Protein AF-A0A0M8MVJ8-F1 (afdb_monomer_lite)

InterPro domains:
  IPR004841 Amino acid permease/SLC12A domain [PF00324] (1-132)
  IPR050524 Amino-acid permease-like [PTHR43341] (1-132)

pLDDT: mean 71.05, std 10.93, range [43.16, 87.94]

Structure (mmCIF, N/CA/C/O backbone):
data_AF-A0A0M8MVJ8-F1
#
_entry.id   AF-A0A0M8MVJ8-F1
#
loop_
_atom_site.group_PDB
_atom_site.id
_atom_site.type_symbol
_atom_site.label_atom_id
_atom_site.label_alt_id
_atom_site.label_comp_id
_atom_site.label_asym_id
_atom_site.label_entity_id
_atom_site.label_seq_id
_atom_site.pdbx_PDB_ins_code
_atom_site.Cartn_x
_atom_site.Cartn_y
_atom_site.Cartn_z
_atom_site.occupancy
_atom_site.B_iso_or_equiv
_atom_site.auth_seq_id
_atom_site.auth_comp_id
_atom_site.auth_asym_id
_atom_site.auth_atom_id
_atom_site.pdbx_PDB_model_num
ATOM 1 N N . MET A 1 1 ? -1.187 1.630 6.196 1.00 60.41 1 MET A N 1
ATOM 2 C CA . MET A 1 1 ? -0.323 0.435 6.342 1.00 60.41 1 MET A CA 1
ATOM 3 C C . MET A 1 1 ? 0.740 0.632 7.415 1.00 60.41 1 MET A C 1
ATOM 5 O O . MET A 1 1 ? 0.783 -0.182 8.321 1.00 60.41 1 MET A O 1
ATOM 9 N N . VAL A 1 2 ? 1.507 1.732 7.410 1.00 64.75 2 VAL A N 1
ATOM 10 C CA . VAL A 1 2 ? 2.499 2.013 8.476 1.00 64.75 2 VAL A CA 1
ATOM 11 C C . VAL A 1 2 ? 1.879 2.038 9.885 1.00 64.75 2 VAL A C 1
ATOM 13 O O . VAL A 1 2 ? 2.482 1.512 10.809 1.00 64.75 2 VAL A O 1
ATOM 16 N N . SER A 1 3 ? 0.657 2.559 10.050 1.00 64.44 3 SER A N 1
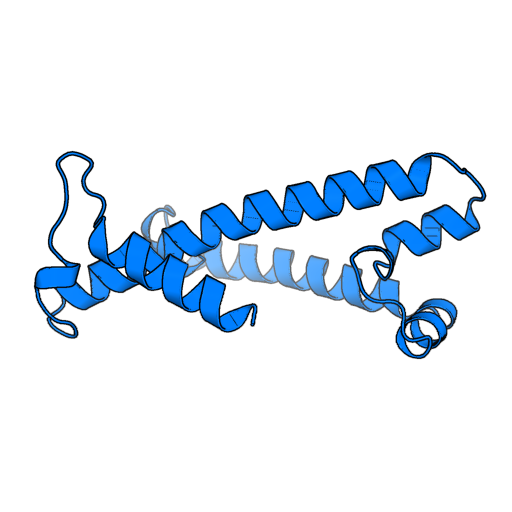ATOM 17 C CA . SER A 1 3 ? -0.054 2.582 11.342 1.00 64.44 3 SER A CA 1
ATOM 18 C C . SER A 1 3 ? -0.445 1.197 11.873 1.00 64.44 3 SER A C 1
ATOM 20 O O . SER A 1 3 ? -0.367 0.962 13.072 1.00 64.44 3 SER A O 1
ATOM 22 N N . ILE A 1 4 ? -0.832 0.274 10.989 1.00 66.75 4 ILE A N 1
ATOM 23 C CA . ILE A 1 4 ? -1.214 -1.097 11.361 1.00 66.75 4 ILE A CA 1
ATOM 24 C C . ILE A 1 4 ? 0.044 -1.889 11.732 1.00 66.75 4 ILE A C 1
ATOM 26 O O . ILE A 1 4 ? 0.107 -2.495 12.795 1.00 66.75 4 ILE A O 1
ATOM 30 N N . VAL A 1 5 ? 1.088 -1.786 10.905 1.00 68.75 5 VAL A N 1
ATOM 31 C CA . VAL A 1 5 ? 2.381 -2.445 11.145 1.00 68.75 5 VAL A CA 1
ATOM 32 C C . VAL A 1 5 ? 3.054 -1.909 12.413 1.00 68.75 5 VAL A C 1
ATOM 34 O O . VAL A 1 5 ? 3.699 -2.666 13.132 1.00 68.75 5 VAL A O 1
ATOM 37 N N . ALA A 1 6 ? 2.866 -0.628 12.748 1.00 66.12 6 ALA A N 1
ATOM 38 C CA . ALA A 1 6 ? 3.355 -0.059 14.002 1.00 66.12 6 ALA A CA 1
ATOM 39 C C . ALA A 1 6 ? 2.771 -0.749 15.247 1.00 66.12 6 ALA A C 1
ATOM 41 O O . ALA A 1 6 ? 3.477 -0.858 16.246 1.00 66.12 6 ALA A O 1
ATOM 42 N N . GLY A 1 7 ? 1.523 -1.228 15.178 1.00 66.06 7 GLY A N 1
ATOM 43 C CA . GLY A 1 7 ? 0.883 -1.987 16.255 1.00 66.06 7 GLY A CA 1
ATOM 44 C C . GLY A 1 7 ? 1.386 -3.430 16.384 1.00 66.06 7 GLY A C 1
ATOM 45 O O . GLY A 1 7 ? 1.328 -3.994 17.470 1.00 66.06 7 GLY A O 1
ATOM 46 N N . GLU A 1 8 ? 1.921 -4.009 15.305 1.00 69.06 8 GLU A N 1
ATOM 47 C CA . GLU A 1 8 ? 2.421 -5.395 15.251 1.00 69.06 8 GLU A CA 1
ATOM 48 C C . GLU A 1 8 ? 3.954 -5.500 15.400 1.00 69.06 8 GLU A C 1
ATOM 50 O O . GLU A 1 8 ? 4.510 -6.595 15.476 1.00 69.06 8 GLU A O 1
ATOM 55 N N . THR A 1 9 ? 4.670 -4.372 15.447 1.00 72.31 9 THR A N 1
ATOM 56 C CA . THR A 1 9 ? 6.139 -4.352 15.499 1.00 72.31 9 THR A CA 1
ATOM 57 C C . THR A 1 9 ? 6.658 -4.359 16.938 1.00 72.31 9 THR A C 1
ATOM 59 O O . THR A 1 9 ? 6.366 -3.454 17.719 1.00 72.31 9 THR A O 1
ATOM 62 N N . ASN A 1 10 ? 7.543 -5.307 17.265 1.00 64.06 10 ASN A N 1
ATOM 63 C CA . ASN A 1 10 ? 8.295 -5.301 18.523 1.00 64.06 10 ASN A CA 1
ATOM 64 C C . ASN A 1 10 ? 9.241 -4.088 18.576 1.00 64.06 10 ASN A C 1
ATOM 66 O O . ASN A 1 10 ? 10.283 -4.077 17.931 1.00 64.06 10 ASN A O 1
ATOM 70 N N . ASN A 1 11 ? 8.893 -3.077 19.377 1.00 77.50 11 ASN A N 1
ATOM 71 C CA . ASN A 1 11 ? 9.638 -1.823 19.574 1.00 77.50 11 ASN A CA 1
ATOM 72 C C . ASN A 1 11 ? 9.569 -0.816 18.389 1.00 77.50 11 ASN A C 1
ATOM 74 O O . ASN A 1 11 ? 10.573 -0.532 17.717 1.00 77.50 11 ASN A O 1
ATOM 78 N N . PRO A 1 12 ? 8.392 -0.201 18.154 1.00 72.31 12 PRO A N 1
ATOM 79 C CA . PRO A 1 12 ? 8.122 0.656 16.994 1.00 72.31 12 PRO A CA 1
ATOM 80 C C . PRO A 1 12 ? 8.980 1.931 16.953 1.00 72.31 12 PRO A C 1
ATOM 82 O O . PRO A 1 12 ? 9.314 2.426 15.877 1.00 72.31 12 PRO A O 1
ATOM 85 N N . ARG A 1 13 ? 9.404 2.450 18.114 1.00 74.62 13 ARG A N 1
ATOM 86 C CA . ARG A 1 13 ? 10.098 3.745 18.230 1.00 74.62 13 ARG A CA 1
ATOM 87 C C . ARG A 1 13 ? 11.483 3.761 17.563 1.00 74.62 13 ARG A C 1
ATOM 89 O O . ARG A 1 13 ? 11.929 4.818 17.130 1.00 74.62 13 ARG A O 1
ATOM 96 N N . LYS A 1 14 ? 12.157 2.609 17.453 1.00 77.62 14 LYS A N 1
ATOM 97 C CA . LYS A 1 14 ? 13.469 2.488 16.782 1.00 77.62 14 LYS A CA 1
ATOM 98 C C . LYS A 1 14 ? 13.364 1.936 15.360 1.00 77.62 14 LYS A C 1
ATOM 100 O O . LYS A 1 14 ? 14.095 2.384 14.478 1.00 77.62 14 LYS A O 1
ATOM 105 N N . LEU A 1 15 ? 12.474 0.968 15.133 1.00 78.12 15 LEU A N 1
ATOM 106 C CA . LEU A 1 15 ? 12.401 0.242 13.862 1.00 78.12 15 LEU A CA 1
ATOM 107 C C . LEU A 1 15 ? 11.677 1.024 12.762 1.00 78.12 15 LEU A C 1
ATOM 109 O O . LEU A 1 15 ? 12.155 1.044 11.630 1.00 78.12 15 LEU A O 1
ATOM 113 N N . ILE A 1 16 ? 10.591 1.729 13.091 1.00 80.06 16 ILE A N 1
ATOM 114 C CA . ILE A 1 16 ? 9.814 2.511 12.116 1.00 80.06 16 ILE A CA 1
ATOM 115 C C . ILE A 1 16 ? 10.656 3.599 11.429 1.00 80.06 16 ILE A C 1
ATOM 117 O O . ILE A 1 16 ? 10.687 3.615 10.197 1.00 80.06 16 ILE A O 1
ATOM 121 N N . PRO A 1 17 ? 11.385 4.483 12.145 1.00 78.62 17 PRO A N 1
ATOM 122 C CA . PRO A 1 17 ? 12.167 5.527 11.481 1.00 78.62 17 PRO A CA 1
ATOM 123 C C . PRO A 1 17 ? 13.329 4.965 10.650 1.00 78.62 17 PRO A C 1
ATOM 125 O O . PRO A 1 17 ? 13.688 5.550 9.629 1.00 78.62 17 PRO A O 1
ATOM 128 N N . LYS A 1 18 ? 13.910 3.824 11.048 1.00 80.00 18 LYS A N 1
ATOM 129 C CA . LYS A 1 18 ? 14.977 3.163 10.282 1.00 80.00 18 LYS A CA 1
ATOM 130 C C . LYS A 1 18 ? 14.435 2.570 8.981 1.00 80.00 18 LYS A C 1
ATOM 132 O O . LYS A 1 18 ? 14.997 2.833 7.924 1.00 80.00 18 LYS A O 1
ATOM 137 N N . ALA A 1 19 ? 13.323 1.838 9.055 1.00 78.94 19 ALA A N 1
ATOM 138 C CA . ALA A 1 19 ? 12.662 1.273 7.884 1.00 78.94 19 ALA A CA 1
ATOM 139 C C . ALA A 1 19 ? 12.199 2.369 6.913 1.00 78.94 19 ALA A C 1
ATOM 141 O O . ALA A 1 19 ? 12.424 2.261 5.710 1.00 78.94 19 ALA A O 1
ATOM 142 N N . PHE A 1 20 ? 11.630 3.461 7.433 1.00 80.38 20 PHE A N 1
ATOM 143 C CA . PHE A 1 20 ? 11.177 4.580 6.610 1.00 80.38 20 PHE A CA 1
ATOM 144 C C . PHE A 1 20 ? 12.323 5.214 5.815 1.00 80.38 20 PHE A C 1
ATOM 146 O O . PHE A 1 20 ? 12.176 5.402 4.613 1.00 80.38 20 PHE A O 1
ATOM 153 N N . LYS A 1 21 ? 13.482 5.465 6.445 1.00 77.25 21 LYS A N 1
ATOM 154 C CA . LYS A 1 21 ? 14.665 6.025 5.764 1.00 77.25 21 LYS A CA 1
ATOM 155 C C . LYS A 1 21 ? 15.158 5.147 4.615 1.00 77.25 21 LYS A C 1
ATOM 157 O O . LYS A 1 21 ? 15.513 5.661 3.557 1.00 77.25 21 LYS A O 1
ATOM 162 N N . THR A 1 22 ? 15.187 3.831 4.815 1.00 79.19 22 THR A N 1
ATOM 163 C CA . THR A 1 22 ? 15.627 2.892 3.776 1.00 79.19 22 THR A CA 1
ATOM 164 C C . THR A 1 22 ? 14.647 2.871 2.606 1.00 79.19 22 THR A C 1
ATOM 166 O O . THR A 1 22 ? 15.062 2.975 1.455 1.00 79.19 22 THR A O 1
ATOM 169 N N . VAL A 1 23 ? 13.344 2.809 2.889 1.00 80.12 23 VAL A N 1
ATOM 170 C CA . VAL A 1 23 ? 12.308 2.788 1.847 1.00 80.12 23 VAL A CA 1
ATOM 171 C C . VAL A 1 23 ? 12.254 4.117 1.091 1.00 80.12 23 VAL A C 1
ATOM 173 O O . VAL A 1 23 ? 12.167 4.113 -0.135 1.00 80.12 23 VAL A O 1
ATOM 176 N N . SER A 1 24 ? 12.370 5.254 1.784 1.00 74.62 24 SER A N 1
ATOM 177 C CA . SER A 1 24 ? 12.379 6.572 1.144 1.00 74.62 24 SER A CA 1
ATOM 178 C C . SER A 1 24 ? 13.600 6.765 0.248 1.00 74.62 24 SER A C 1
ATOM 180 O O . SER A 1 24 ? 13.466 7.300 -0.846 1.00 74.62 24 SER A O 1
ATOM 182 N N . ALA A 1 25 ? 14.779 6.296 0.669 1.00 77.62 25 ALA A N 1
ATOM 183 C CA . ALA A 1 25 ? 15.990 6.378 -0.146 1.00 77.62 25 ALA A CA 1
ATOM 184 C C . ALA A 1 25 ? 15.866 5.551 -1.436 1.00 77.62 25 ALA A C 1
ATOM 186 O O . ALA A 1 25 ? 16.227 6.027 -2.509 1.00 77.62 25 ALA A O 1
ATOM 187 N N . ILE A 1 26 ? 15.290 4.347 -1.351 1.00 77.81 26 ILE A N 1
ATOM 188 C CA . ILE A 1 26 ? 15.032 3.494 -2.519 1.00 77.81 26 ILE A CA 1
ATOM 189 C C . ILE A 1 26 ? 13.996 4.141 -3.449 1.00 77.81 26 ILE A C 1
ATOM 191 O O . ILE A 1 26 ? 14.193 4.175 -4.662 1.00 77.81 26 ILE A O 1
ATOM 195 N N . ALA A 1 27 ? 12.916 4.703 -2.898 1.00 74.00 27 ALA A N 1
ATOM 196 C CA . ALA A 1 27 ? 11.892 5.390 -3.682 1.00 74.00 27 ALA A CA 1
ATOM 197 C C . ALA A 1 27 ? 12.458 6.608 -4.433 1.00 74.00 27 ALA A C 1
ATOM 199 O O . ALA A 1 27 ? 12.185 6.779 -5.619 1.00 74.00 27 ALA A O 1
ATOM 200 N N . VAL A 1 28 ? 13.292 7.417 -3.772 1.00 72.69 28 VAL A N 1
ATOM 201 C CA . VAL A 1 28 ? 13.987 8.549 -4.405 1.00 72.69 28 VAL A CA 1
ATOM 202 C C . VAL A 1 28 ? 14.974 8.059 -5.466 1.00 72.69 28 VAL A C 1
ATOM 204 O O . VAL A 1 28 ? 15.007 8.621 -6.555 1.00 72.69 28 VAL A O 1
ATOM 207 N N . GLY A 1 29 ? 15.709 6.973 -5.210 1.00 68.81 29 GLY A N 1
ATOM 208 C CA . GLY A 1 29 ? 16.586 6.349 -6.206 1.00 68.81 29 GLY A CA 1
ATOM 209 C C . GLY A 1 29 ? 15.839 5.940 -7.480 1.00 68.81 29 GLY A C 1
ATOM 210 O O . GLY A 1 29 ? 16.293 6.235 -8.585 1.00 68.81 29 GLY A O 1
ATOM 211 N N . PHE A 1 30 ? 14.647 5.353 -7.345 1.00 67.19 30 PHE A N 1
ATOM 212 C CA . PHE A 1 30 ? 13.793 5.030 -8.492 1.00 67.19 30 PHE A CA 1
ATOM 213 C C . PHE A 1 30 ? 13.258 6.263 -9.226 1.00 67.19 30 PHE A C 1
ATOM 215 O O . PHE A 1 30 ? 13.097 6.214 -10.444 1.00 67.19 30 PHE A O 1
ATOM 222 N N . LEU A 1 31 ? 12.975 7.358 -8.518 1.00 65.00 31 LEU A N 1
ATOM 223 C CA . LEU A 1 31 ? 12.525 8.611 -9.130 1.00 65.00 31 LEU A CA 1
ATOM 224 C C . LEU A 1 31 ? 13.653 9.319 -9.889 1.00 65.00 31 LEU A C 1
ATOM 226 O O . LEU A 1 31 ? 13.410 9.853 -10.964 1.00 65.00 31 LEU A O 1
ATOM 230 N N . VAL A 1 32 ? 14.887 9.284 -9.382 1.00 61.03 32 VAL A N 1
ATOM 231 C CA . VAL A 1 32 ? 16.051 9.879 -10.061 1.00 61.03 32 VAL A CA 1
ATOM 232 C C . VAL A 1 32 ? 16.433 9.081 -11.310 1.00 61.03 32 VAL A C 1
ATOM 234 O O . VAL A 1 32 ? 16.732 9.679 -12.339 1.00 61.03 32 VAL A O 1
ATOM 237 N N . LEU A 1 33 ? 16.321 7.747 -11.278 1.00 56.78 33 LEU A N 1
ATOM 238 C CA . LEU A 1 33 ? 16.530 6.895 -12.458 1.00 56.78 33 LEU A CA 1
ATOM 239 C C . LEU A 1 33 ? 15.513 7.169 -13.587 1.00 56.78 33 LEU A C 1
ATOM 241 O O . LEU A 1 33 ? 15.737 6.787 -14.731 1.00 56.78 33 LEU A O 1
ATOM 245 N N . ARG A 1 34 ? 14.392 7.843 -13.290 1.00 53.06 34 ARG A N 1
ATOM 246 C CA . ARG A 1 34 ? 13.415 8.284 -14.298 1.00 53.06 34 ARG A CA 1
ATOM 247 C C . ARG A 1 34 ? 13.803 9.569 -15.032 1.00 53.06 34 ARG A C 1
ATOM 249 O O . ARG A 1 34 ? 13.128 9.895 -16.003 1.00 53.06 34 ARG A O 1
ATOM 256 N N . ASN A 1 35 ? 14.838 10.293 -14.606 1.00 55.41 35 ASN A N 1
ATOM 257 C CA . ASN A 1 35 ? 15.180 11.617 -15.141 1.00 55.41 35 ASN A CA 1
ATOM 258 C C . ASN A 1 35 ? 15.950 11.573 -16.480 1.00 55.41 35 ASN A C 1
ATOM 260 O O . ASN A 1 35 ? 16.816 12.402 -16.744 1.00 55.41 35 ASN A O 1
ATOM 264 N N . ASP A 1 36 ? 15.652 10.574 -17.307 1.00 58.34 36 ASP A N 1
ATOM 265 C CA . ASP A 1 36 ? 16.230 10.367 -18.629 1.00 58.34 36 ASP A CA 1
ATOM 266 C C . ASP A 1 36 ? 15.349 11.125 -19.653 1.00 58.34 36 ASP A C 1
ATOM 268 O O . ASP A 1 36 ? 14.132 10.901 -19.670 1.00 58.34 36 ASP A O 1
ATOM 272 N N . PRO A 1 37 ? 15.886 12.028 -20.501 1.00 56.25 37 PRO A N 1
ATOM 273 C CA . PRO A 1 37 ? 15.091 12.935 -21.346 1.00 56.25 37 PRO A CA 1
ATOM 274 C C . PRO A 1 37 ? 14.093 12.231 -22.284 1.00 56.25 37 PRO A C 1
ATOM 276 O O . PRO A 1 37 ? 13.045 12.784 -22.604 1.00 56.25 37 PRO A O 1
ATOM 279 N N . ALA A 1 38 ? 14.334 10.966 -22.640 1.00 53.00 38 ALA A N 1
ATOM 280 C CA . ALA A 1 38 ? 13.413 10.166 -23.455 1.00 53.00 38 ALA A CA 1
ATOM 281 C C . ALA A 1 38 ? 12.153 9.664 -22.718 1.00 53.00 38 ALA A C 1
ATOM 283 O O . ALA A 1 38 ? 11.260 9.092 -23.351 1.00 53.00 38 ALA A O 1
ATOM 284 N N . LEU A 1 39 ? 12.087 9.802 -21.387 1.00 53.12 39 LEU A N 1
ATOM 285 C CA . LEU A 1 39 ? 10.886 9.507 -20.603 1.00 53.12 39 LEU A CA 1
ATOM 286 C C . LEU A 1 39 ? 9.952 10.725 -20.532 1.00 53.12 39 LEU A C 1
ATOM 288 O O . LEU A 1 39 ? 8.739 10.549 -20.454 1.00 53.12 39 LEU A O 1
ATOM 292 N N . VAL A 1 40 ? 10.505 11.941 -20.605 1.00 53.97 40 VAL A N 1
ATOM 293 C CA . VAL A 1 40 ? 9.751 13.207 -20.602 1.00 53.97 40 VAL A CA 1
ATOM 294 C C . VAL A 1 40 ? 8.929 13.342 -21.889 1.00 53.97 40 VAL A C 1
ATOM 296 O O . VAL A 1 40 ? 7.725 13.577 -21.826 1.00 53.97 40 VAL A O 1
ATOM 299 N N . GLU A 1 41 ? 9.526 13.020 -23.037 1.00 53.41 41 GLU A N 1
ATOM 300 C CA . GLU A 1 41 ? 8.864 13.014 -24.355 1.00 53.41 41 GLU A CA 1
ATOM 301 C C . GLU A 1 41 ? 7.723 11.966 -24.456 1.00 53.41 41 GLU A C 1
ATOM 303 O O . GLU A 1 41 ? 6.729 12.130 -25.168 1.00 53.41 41 GLU A O 1
ATOM 308 N N . ALA A 1 42 ? 7.819 10.876 -23.683 1.00 52.38 42 ALA A N 1
ATOM 309 C CA . ALA A 1 42 ? 6.796 9.828 -23.600 1.00 52.38 42 ALA A CA 1
ATOM 310 C C . ALA A 1 42 ? 5.624 10.179 -22.659 1.00 52.38 42 ALA A C 1
ATOM 312 O O . ALA A 1 42 ? 4.572 9.542 -22.713 1.00 52.38 42 ALA A O 1
ATOM 313 N N . ILE A 1 43 ? 5.802 11.159 -21.767 1.00 54.06 43 ILE A N 1
ATOM 314 C CA . ILE A 1 43 ? 4.725 11.685 -20.917 1.00 54.06 43 ILE A CA 1
ATOM 315 C C . ILE A 1 43 ? 3.890 12.710 -21.699 1.00 54.06 43 ILE A C 1
ATOM 317 O O . ILE A 1 43 ? 2.678 12.761 -21.501 1.00 54.06 43 ILE A O 1
ATOM 321 N N . GLU A 1 44 ? 4.512 13.468 -22.608 1.00 52.22 44 GLU A N 1
ATOM 322 C CA . GLU A 1 44 ? 3.830 14.432 -23.485 1.00 52.22 44 GLU A CA 1
ATOM 323 C C . GLU A 1 44 ? 3.030 13.758 -24.611 1.00 52.22 44 GLU A C 1
ATOM 325 O O . GLU A 1 44 ? 1.939 14.210 -24.956 1.00 52.22 44 GLU A O 1
ATOM 330 N N . SER A 1 45 ? 3.499 12.620 -25.130 1.00 51.00 45 SER A N 1
ATOM 331 C CA . SER A 1 45 ? 2.812 11.844 -26.173 1.00 51.00 45 SER A CA 1
ATOM 332 C C . SER A 1 45 ? 1.729 10.909 -25.615 1.00 51.00 45 SER A C 1
ATOM 334 O O . SER A 1 45 ? 1.833 9.697 -25.730 1.00 51.00 45 SER A O 1
ATOM 336 N N . SER A 1 46 ? 0.700 11.480 -24.978 1.00 48.81 46 SER A N 1
ATOM 337 C CA . SER A 1 46 ? -0.702 11.005 -24.831 1.00 48.81 46 SER A CA 1
ATOM 338 C C . SER A 1 46 ? -1.030 9.488 -24.792 1.00 48.81 46 SER A C 1
ATOM 340 O O . SER A 1 46 ? -2.146 9.097 -25.132 1.00 48.81 46 SER A O 1
ATOM 342 N N . LEU A 1 47 ? -0.127 8.604 -24.367 1.00 49.75 47 LEU A N 1
ATOM 343 C CA . LEU A 1 47 ? -0.346 7.158 -24.321 1.00 49.75 47 LEU A CA 1
ATOM 344 C C . LEU A 1 47 ? -0.754 6.756 -22.902 1.00 49.75 47 LEU A C 1
ATOM 346 O O . LEU A 1 47 ? 0.028 6.787 -21.950 1.00 49.75 47 LEU A O 1
ATOM 350 N N . SER A 1 48 ? -2.029 6.408 -22.761 1.00 43.16 48 SER A N 1
ATOM 351 C CA . SER A 1 48 ? -2.647 5.939 -21.521 1.00 43.16 48 SER A CA 1
ATOM 352 C C . SER A 1 48 ? -2.185 4.510 -21.177 1.00 43.16 48 SER A C 1
ATOM 354 O O . SER A 1 48 ? -2.145 3.636 -22.042 1.00 43.16 48 SER A O 1
ATOM 356 N N . GLY A 1 49 ? -1.840 4.268 -19.903 1.00 56.62 49 GLY A N 1
ATOM 357 C CA . GLY A 1 49 ? -1.608 2.926 -19.348 1.00 56.62 49 GLY A CA 1
ATOM 358 C C . GLY A 1 49 ? -0.183 2.610 -18.865 1.00 56.62 49 GLY A C 1
ATOM 359 O O . GLY A 1 49 ? 0.761 3.390 -19.017 1.00 56.62 49 GLY A O 1
ATOM 360 N N . ALA A 1 50 ? -0.037 1.425 -18.257 1.00 50.56 50 ALA A N 1
ATOM 361 C CA . ALA A 1 50 ? 1.187 0.881 -17.645 1.00 50.56 50 ALA A CA 1
ATOM 362 C C . ALA A 1 50 ? 2.424 0.823 -18.579 1.00 50.56 50 ALA A C 1
ATOM 364 O O . ALA A 1 50 ? 3.556 0.692 -18.101 1.00 50.56 50 ALA A O 1
ATOM 365 N N . SER A 1 51 ? 2.233 1.045 -19.883 1.00 50.97 51 SER A N 1
ATOM 366 C CA . SER A 1 51 ? 3.282 1.252 -20.893 1.00 50.97 51 SER A CA 1
ATOM 367 C C . SER A 1 51 ? 4.133 2.517 -20.690 1.00 50.97 51 SER A C 1
ATOM 369 O O . SER A 1 51 ? 5.206 2.622 -21.277 1.00 50.97 51 SER A O 1
ATOM 371 N N . ARG A 1 52 ? 3.709 3.465 -19.839 1.00 54.31 52 ARG A N 1
ATOM 372 C CA . ARG A 1 52 ? 4.491 4.666 -19.464 1.00 54.31 52 ARG A CA 1
ATOM 373 C C . ARG A 1 52 ? 5.588 4.419 -18.426 1.00 54.31 52 ARG A C 1
ATOM 375 O O . ARG A 1 52 ? 6.299 5.344 -18.029 1.00 54.31 52 ARG A O 1
ATOM 382 N N . THR A 1 53 ? 5.693 3.208 -17.891 1.00 57.81 53 THR A N 1
ATOM 383 C CA . THR A 1 53 ? 6.681 2.924 -16.849 1.00 57.81 53 THR A CA 1
ATOM 384 C C . THR A 1 53 ? 8.087 2.861 -17.451 1.00 57.81 53 THR A C 1
ATOM 386 O O . THR A 1 53 ? 8.306 2.259 -18.501 1.00 57.81 53 THR A O 1
ATOM 389 N N . ALA A 1 54 ? 9.058 3.481 -16.769 1.00 61.53 54 ALA A N 1
ATOM 390 C CA . ALA A 1 54 ? 10.455 3.544 -17.217 1.00 61.53 54 ALA A CA 1
ATOM 391 C C . ALA A 1 54 ? 11.053 2.161 -17.540 1.00 61.53 54 ALA A C 1
ATOM 393 O O . ALA A 1 54 ? 11.901 2.044 -18.417 1.00 61.53 54 ALA A O 1
ATOM 394 N N . TRP A 1 55 ? 10.540 1.110 -16.895 1.00 61.72 55 TRP A N 1
ATOM 395 C CA . TRP A 1 55 ? 10.894 -0.284 -17.146 1.00 61.72 55 TRP A CA 1
ATOM 396 C C . TRP A 1 55 ? 10.485 -0.783 -18.535 1.00 61.72 55 TRP A C 1
ATOM 398 O O . TRP A 1 55 ? 11.316 -1.348 -19.237 1.00 61.72 55 TRP A O 1
ATOM 408 N N . VAL A 1 56 ? 9.247 -0.531 -18.971 1.00 63.12 56 VAL A N 1
ATOM 409 C CA . VAL A 1 56 ? 8.775 -0.943 -20.306 1.00 63.12 56 VAL A CA 1
ATOM 410 C C . VAL A 1 56 ? 9.544 -0.195 -21.402 1.00 63.12 56 VAL A C 1
ATOM 412 O O . VAL A 1 56 ? 9.931 -0.782 -22.409 1.00 63.12 56 VAL A O 1
ATOM 415 N N . A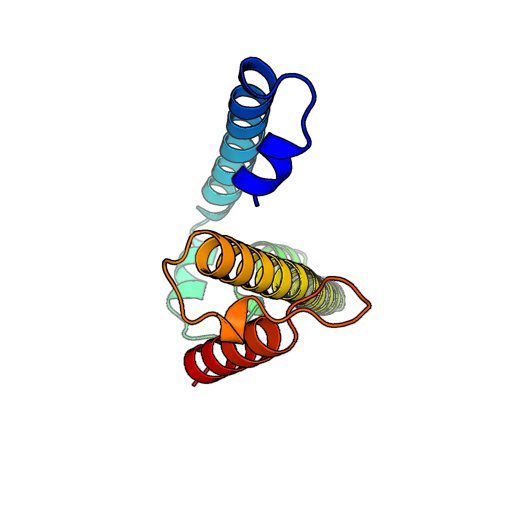RG A 1 57 ? 9.859 1.090 -21.183 1.00 63.28 57 ARG A N 1
ATOM 416 C CA . ARG A 1 57 ? 10.635 1.907 -22.134 1.00 63.28 57 ARG A CA 1
ATOM 417 C C . ARG A 1 57 ? 12.106 1.481 -22.214 1.00 63.28 57 ARG A C 1
ATOM 419 O O . ARG A 1 57 ? 12.654 1.435 -23.312 1.00 63.28 57 ARG A O 1
ATOM 426 N N . ALA A 1 58 ? 12.732 1.138 -21.084 1.00 63.72 58 ALA A N 1
ATOM 427 C CA . ALA A 1 58 ? 14.090 0.592 -21.063 1.00 63.72 58 ALA A CA 1
ATOM 428 C C . ALA A 1 58 ? 14.180 -0.725 -21.852 1.00 63.72 58 ALA A C 1
ATOM 430 O O . ALA A 1 58 ? 15.151 -0.950 -22.565 1.00 63.72 58 ALA A O 1
ATOM 431 N N . MET A 1 59 ? 13.136 -1.553 -21.796 1.00 62.59 59 MET A N 1
ATOM 432 C CA . MET A 1 59 ? 13.067 -2.812 -22.542 1.00 62.59 59 MET A CA 1
ATOM 433 C C . MET A 1 59 ? 12.819 -2.615 -24.037 1.00 62.59 59 MET A C 1
ATOM 435 O O . MET A 1 59 ? 13.407 -3.332 -24.838 1.00 62.59 59 MET A O 1
ATOM 439 N N . ASN A 1 60 ? 12.042 -1.598 -24.419 1.00 63.34 60 ASN A N 1
ATOM 440 C CA . ASN A 1 60 ? 11.907 -1.209 -25.825 1.00 63.34 60 ASN A CA 1
ATOM 441 C C . ASN A 1 60 ? 13.233 -0.693 -26.416 1.00 63.34 60 ASN A C 1
ATOM 443 O O . ASN A 1 60 ? 13.483 -0.897 -27.594 1.00 63.34 60 ASN A O 1
ATOM 447 N N . ARG A 1 61 ? 14.107 -0.063 -25.615 1.00 63.12 61 ARG A N 1
ATOM 448 C CA . ARG A 1 61 ? 15.469 0.323 -26.047 1.00 63.12 61 ARG A CA 1
ATOM 449 C C . ARG A 1 61 ? 16.421 -0.867 -26.207 1.00 63.12 61 ARG A C 1
ATOM 451 O O . ARG A 1 61 ? 17.410 -0.749 -26.918 1.00 63.12 61 ARG A O 1
ATOM 458 N N . LEU A 1 62 ? 16.142 -1.979 -25.527 1.00 64.50 62 LEU A N 1
ATOM 459 C CA . LEU A 1 62 ? 16.910 -3.226 -25.608 1.00 64.50 62 LEU A CA 1
ATOM 460 C C . LEU A 1 62 ? 16.477 -4.118 -26.789 1.00 64.50 62 LEU A C 1
ATOM 462 O O . LEU A 1 62 ? 17.091 -5.157 -26.996 1.00 64.50 62 LEU A O 1
ATOM 466 N N . ASP A 1 63 ? 15.453 -3.711 -27.550 1.00 60.88 63 ASP A N 1
ATOM 467 C CA . ASP A 1 63 ? 14.967 -4.338 -28.792 1.00 60.88 63 ASP A CA 1
ATOM 468 C C . ASP A 1 63 ? 14.564 -5.827 -28.669 1.00 60.88 63 ASP A C 1
ATOM 470 O O . ASP A 1 63 ? 14.652 -6.611 -29.612 1.00 60.88 63 ASP A O 1
ATOM 474 N N . ILE A 1 64 ? 14.086 -6.239 -27.485 1.00 65.94 64 ILE A N 1
ATOM 475 C CA . ILE A 1 64 ? 13.592 -7.604 -27.231 1.00 65.94 64 ILE A CA 1
ATOM 476 C C . ILE A 1 64 ? 12.050 -7.601 -27.244 1.00 65.94 64 ILE A C 1
ATOM 478 O O . ILE A 1 64 ? 11.436 -7.107 -26.294 1.00 65.94 64 ILE A O 1
ATOM 482 N N . PRO A 1 65 ? 11.387 -8.204 -28.251 1.00 63.62 65 PRO A N 1
ATOM 483 C CA . PRO A 1 65 ? 9.950 -8.017 -28.500 1.00 63.62 65 PRO A CA 1
ATOM 484 C C . PRO A 1 65 ? 9.015 -8.633 -27.445 1.00 63.62 65 PRO A C 1
ATOM 486 O O . PRO A 1 65 ? 7.890 -8.175 -27.268 1.00 63.62 65 PRO A O 1
ATOM 489 N N . VAL A 1 66 ? 9.451 -9.659 -26.709 1.00 73.50 66 VAL A N 1
ATOM 490 C CA . VAL A 1 66 ? 8.597 -10.370 -25.728 1.00 73.50 66 VAL A CA 1
ATOM 491 C C . VAL A 1 66 ? 8.628 -9.716 -24.339 1.00 73.50 66 VAL A C 1
ATOM 493 O O . VAL A 1 66 ? 7.666 -9.788 -23.571 1.00 73.50 66 VAL A O 1
ATOM 496 N N . LEU A 1 67 ? 9.727 -9.036 -24.016 1.00 69.12 67 LEU A N 1
ATOM 497 C CA . LEU A 1 67 ? 9.993 -8.453 -22.704 1.00 69.12 67 LEU A CA 1
ATOM 498 C C . LEU A 1 67 ? 8.974 -7.379 -22.247 1.00 69.12 67 LEU A C 1
ATOM 500 O O . LEU A 1 67 ? 8.558 -7.435 -21.084 1.00 69.12 67 LEU A O 1
ATOM 504 N N . PRO A 1 68 ? 8.493 -6.450 -23.105 1.00 69.12 68 PRO A N 1
ATOM 505 C CA . PRO A 1 68 ? 7.530 -5.430 -22.679 1.00 69.12 68 PRO A CA 1
ATOM 506 C C . PRO A 1 68 ? 6.164 -6.012 -22.281 1.00 69.12 68 PRO A C 1
ATOM 508 O O . PRO A 1 68 ? 5.528 -5.500 -21.357 1.00 69.12 68 PRO A O 1
ATOM 511 N N . HIS A 1 69 ? 5.723 -7.111 -22.903 1.00 75.44 69 HIS A N 1
ATOM 512 C CA . HIS A 1 69 ? 4.458 -7.768 -22.554 1.00 75.44 69 HIS A CA 1
ATOM 513 C C . HIS A 1 69 ? 4.506 -8.426 -21.170 1.00 75.44 69 HIS A C 1
ATOM 515 O O . HIS A 1 69 ? 3.557 -8.295 -20.394 1.00 75.44 69 HIS A O 1
ATOM 521 N N . ILE A 1 70 ? 5.628 -9.070 -20.830 1.00 79.44 70 ILE A N 1
ATOM 522 C CA . ILE A 1 70 ? 5.836 -9.689 -19.514 1.00 79.44 70 ILE A CA 1
ATOM 523 C C . ILE A 1 70 ? 5.820 -8.619 -18.420 1.00 79.44 70 ILE A C 1
ATOM 525 O O . ILE A 1 70 ? 5.124 -8.769 -17.417 1.00 79.44 70 ILE A O 1
ATOM 529 N N . VAL A 1 71 ? 6.531 -7.506 -18.613 1.00 77.25 71 VAL A N 1
ATOM 530 C CA . VAL A 1 71 ? 6.575 -6.434 -17.607 1.00 77.25 71 VAL A CA 1
ATOM 531 C C . VAL A 1 71 ? 5.241 -5.725 -17.452 1.00 77.25 71 VAL A C 1
ATOM 533 O O . VAL A 1 71 ? 4.859 -5.397 -16.326 1.00 77.25 71 VAL A O 1
ATOM 536 N N . ASN A 1 72 ? 4.494 -5.531 -18.537 1.00 79.62 72 ASN A N 1
ATOM 537 C CA . ASN A 1 72 ? 3.144 -4.996 -18.436 1.00 79.62 72 ASN A CA 1
ATOM 538 C C . ASN A 1 72 ? 2.232 -5.930 -17.616 1.00 79.62 72 ASN A C 1
ATOM 540 O O . ASN A 1 72 ? 1.562 -5.478 -16.689 1.00 79.62 72 ASN A O 1
ATOM 544 N N . ALA A 1 73 ? 2.279 -7.243 -17.872 1.00 81.81 73 ALA A N 1
ATOM 545 C CA . ALA A 1 73 ? 1.517 -8.231 -17.104 1.00 81.81 73 ALA A CA 1
ATOM 546 C C . ALA A 1 73 ? 1.908 -8.246 -15.613 1.00 81.81 73 ALA A C 1
ATOM 548 O O . ALA A 1 73 ? 1.038 -8.220 -14.740 1.00 81.81 73 ALA A O 1
ATOM 549 N N . VAL A 1 74 ? 3.209 -8.201 -15.304 1.00 83.56 74 VAL A N 1
ATOM 550 C CA . VAL A 1 74 ? 3.717 -8.110 -13.922 1.00 83.56 74 VAL A CA 1
ATOM 551 C C . VAL A 1 74 ? 3.266 -6.815 -13.248 1.00 83.56 74 VAL A C 1
ATOM 553 O O . VAL A 1 74 ? 2.925 -6.826 -12.065 1.00 83.56 74 VAL A O 1
ATOM 556 N N . THR A 1 75 ? 3.216 -5.705 -13.983 1.00 82.69 75 THR A N 1
ATOM 557 C CA . THR A 1 75 ? 2.773 -4.409 -13.456 1.00 82.69 75 THR A CA 1
ATOM 558 C C . THR A 1 75 ? 1.290 -4.441 -13.102 1.00 82.69 75 THR A C 1
ATOM 560 O O . THR A 1 75 ? 0.923 -4.062 -11.992 1.00 82.69 75 THR A O 1
ATOM 563 N N . VAL A 1 76 ? 0.440 -4.956 -13.995 1.00 83.38 76 VAL A N 1
ATOM 564 C CA . VAL A 1 76 ? -0.998 -5.120 -13.730 1.00 83.38 76 VAL A CA 1
ATOM 565 C C . VAL A 1 76 ? -1.230 -6.044 -12.533 1.00 83.38 76 VAL A C 1
ATOM 567 O O . VAL A 1 76 ? -1.997 -5.698 -11.637 1.00 83.38 76 VAL A O 1
ATOM 570 N N . ASN A 1 77 ? -0.511 -7.167 -12.454 1.00 86.56 77 ASN A N 1
ATOM 571 C CA . ASN A 1 77 ? -0.601 -8.086 -11.319 1.00 86.56 77 ASN A CA 1
ATOM 572 C C . ASN A 1 77 ? -0.169 -7.421 -9.997 1.00 86.56 77 ASN A C 1
ATOM 574 O O . ASN A 1 77 ? -0.802 -7.599 -8.957 1.00 86.56 77 ASN A O 1
ATOM 578 N N . SER A 1 78 ? 0.883 -6.602 -10.045 1.00 86.31 78 SER A N 1
ATOM 579 C CA . SER A 1 78 ? 1.384 -5.857 -8.885 1.00 86.31 78 SER A CA 1
ATOM 580 C C . SER A 1 78 ? 0.369 -4.818 -8.397 1.00 86.31 78 SER A C 1
ATOM 582 O O . SER A 1 78 ? 0.129 -4.712 -7.193 1.00 86.31 78 SER A O 1
ATOM 584 N N . ILE A 1 79 ? -0.270 -4.085 -9.318 1.00 86.12 79 ILE A N 1
ATOM 585 C CA . ILE A 1 79 ? -1.340 -3.126 -9.000 1.00 86.12 79 ILE A CA 1
ATOM 586 C C . ILE A 1 79 ? -2.546 -3.856 -8.404 1.00 86.12 79 ILE A C 1
ATOM 588 O O . ILE A 1 79 ? -3.074 -3.411 -7.388 1.00 86.12 79 ILE A O 1
AT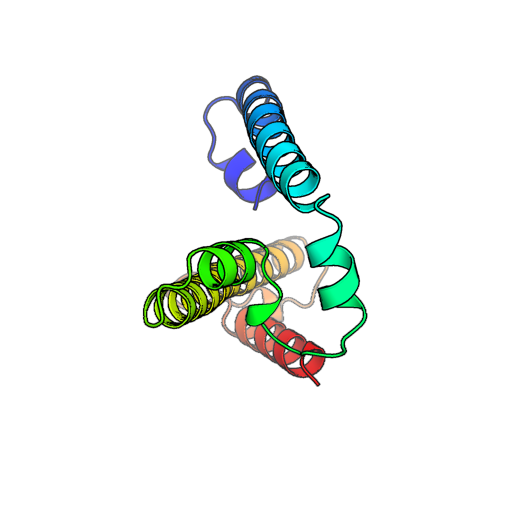OM 592 N N . PHE A 1 80 ? -2.947 -4.993 -8.978 1.00 86.12 80 PHE A N 1
ATOM 593 C CA . PHE A 1 80 ? -4.056 -5.798 -8.465 1.00 86.12 80 PHE A CA 1
ATOM 594 C C . PHE A 1 80 ? -3.792 -6.293 -7.035 1.00 86.12 80 PHE A C 1
ATOM 596 O O . PHE A 1 80 ? -4.627 -6.128 -6.144 1.00 86.12 80 PHE A O 1
ATOM 603 N N . SER A 1 81 ? -2.593 -6.826 -6.781 1.00 87.94 81 SER A N 1
ATOM 604 C CA . SER A 1 81 ? -2.193 -7.267 -5.443 1.00 87.94 81 SER A CA 1
ATOM 605 C C . SER A 1 81 ? -2.178 -6.116 -4.434 1.00 87.94 81 SER A C 1
ATOM 607 O O . SER A 1 81 ? -2.652 -6.278 -3.308 1.00 87.94 81 SER A O 1
ATOM 609 N N . ALA A 1 82 ? -1.640 -4.955 -4.816 1.00 85.06 82 ALA A N 1
ATOM 610 C CA . ALA A 1 82 ? -1.614 -3.781 -3.951 1.00 85.06 82 ALA A CA 1
ATOM 611 C C . ALA A 1 82 ? -3.032 -3.252 -3.677 1.00 85.06 82 ALA A C 1
ATOM 613 O O . ALA A 1 82 ? -3.362 -2.946 -2.531 1.00 85.06 82 ALA A O 1
ATOM 614 N N . GLY A 1 83 ? -3.888 -3.211 -4.703 1.00 85.12 83 GLY A N 1
ATOM 615 C CA . GLY A 1 83 ? -5.286 -2.791 -4.610 1.00 85.12 83 GLY A CA 1
ATOM 616 C C . GLY A 1 83 ? -6.068 -3.602 -3.579 1.00 85.12 83 GLY A C 1
ATOM 617 O O . GLY A 1 83 ? -6.669 -3.025 -2.674 1.00 85.12 83 GLY A O 1
ATOM 618 N N . ASN A 1 84 ? -5.963 -4.933 -3.628 1.00 85.56 84 ASN A N 1
ATOM 619 C CA . ASN A 1 84 ? -6.627 -5.816 -2.663 1.00 85.56 84 ASN A CA 1
ATOM 620 C C . ASN A 1 84 ? -6.209 -5.522 -1.210 1.00 85.56 84 ASN A C 1
ATOM 622 O O . ASN A 1 84 ? -7.052 -5.467 -0.310 1.00 85.56 84 ASN A O 1
ATOM 626 N N . ALA A 1 85 ? -4.919 -5.268 -0.971 1.00 85.06 85 ALA A N 1
ATOM 627 C CA . ALA A 1 85 ? -4.424 -4.912 0.357 1.00 85.06 85 ALA A CA 1
ATOM 628 C C . ALA A 1 85 ? -4.944 -3.541 0.830 1.00 85.06 85 ALA A C 1
ATOM 630 O O . ALA A 1 85 ? -5.241 -3.371 2.016 1.00 85.06 85 ALA A O 1
ATOM 631 N N . PHE A 1 86 ? -5.088 -2.565 -0.075 1.00 83.81 86 PHE A N 1
ATOM 632 C CA . PHE A 1 86 ? -5.618 -1.242 0.261 1.00 83.81 86 PHE A CA 1
ATOM 633 C C . PHE A 1 86 ? -7.102 -1.276 0.621 1.00 83.81 86 PHE A C 1
ATOM 635 O O . PHE A 1 86 ? -7.470 -0.698 1.645 1.00 83.81 86 PHE A O 1
ATOM 642 N N . VAL A 1 87 ? -7.937 -1.985 -0.145 1.00 83.25 87 VAL A N 1
ATOM 643 C CA . VAL A 1 87 ? -9.375 -2.127 0.160 1.00 83.25 87 VAL A CA 1
ATOM 644 C C . VAL A 1 87 ? -9.562 -2.734 1.552 1.00 83.25 87 VAL A C 1
ATOM 646 O O . VAL A 1 87 ? -10.331 -2.225 2.370 1.00 83.25 87 VAL A O 1
ATOM 649 N N . PHE A 1 88 ? -8.784 -3.769 1.876 1.00 81.19 88 PHE A N 1
ATOM 650 C CA . PHE A 1 88 ? -8.826 -4.405 3.189 1.00 81.19 88 PHE A CA 1
ATOM 651 C C . PHE A 1 88 ? -8.367 -3.475 4.324 1.00 81.19 88 PHE A C 1
ATOM 653 O O . PHE A 1 88 ? -9.002 -3.404 5.380 1.00 81.19 88 PHE A O 1
ATOM 660 N N . ALA A 1 89 ? -7.288 -2.717 4.107 1.00 82.62 89 ALA A N 1
ATOM 661 C CA . ALA A 1 89 ? -6.795 -1.737 5.073 1.00 82.62 89 ALA A CA 1
ATOM 662 C C . ALA A 1 89 ? -7.840 -0.661 5.385 1.00 82.62 89 ALA A C 1
ATOM 664 O O . ALA A 1 89 ? -8.049 -0.309 6.546 1.00 82.62 89 ALA A O 1
ATOM 665 N N . ARG A 1 90 ? -8.494 -0.143 4.341 1.00 82.19 90 ARG A N 1
ATOM 666 C CA . ARG A 1 90 ? -9.516 0.903 4.438 1.00 82.19 90 ARG A CA 1
ATOM 667 C C . ARG A 1 90 ? -10.762 0.393 5.151 1.00 82.19 90 ARG A C 1
ATOM 669 O O . ARG A 1 90 ? -11.246 1.073 6.050 1.00 82.19 90 ARG A O 1
ATOM 676 N N . ALA A 1 91 ? -11.209 -0.825 4.845 1.00 82.44 91 ALA A N 1
ATOM 677 C CA . ALA A 1 91 ? -12.328 -1.450 5.544 1.00 82.44 91 ALA A CA 1
ATOM 678 C C . ALA A 1 91 ? -12.052 -1.608 7.053 1.00 82.44 91 ALA A C 1
ATOM 680 O O . ALA A 1 91 ? -12.923 -1.303 7.870 1.00 82.44 91 ALA A O 1
ATOM 681 N N . ARG A 1 92 ? -10.829 -2.010 7.441 1.00 78.69 92 ARG A N 1
ATOM 682 C CA . ARG A 1 92 ? -10.421 -2.094 8.858 1.00 78.69 92 ARG A CA 1
ATOM 683 C C . ARG A 1 92 ? -10.332 -0.733 9.541 1.00 78.69 92 ARG A C 1
ATOM 685 O O . ARG A 1 92 ? -10.754 -0.613 10.686 1.00 78.69 92 ARG A O 1
ATOM 692 N N . LEU A 1 93 ? -9.810 0.284 8.857 1.00 80.81 93 LEU A N 1
ATOM 693 C CA . LEU A 1 93 ? -9.776 1.651 9.384 1.00 80.81 93 LEU A CA 1
ATOM 694 C C . LEU A 1 93 ? -11.194 2.192 9.606 1.00 80.81 93 LEU A C 1
ATOM 696 O O . LEU A 1 93 ? -11.476 2.739 10.665 1.00 80.81 93 LEU A O 1
ATOM 700 N N . LEU A 1 94 ? -12.103 1.975 8.653 1.00 80.00 94 LEU A N 1
ATOM 701 C CA . LEU A 1 94 ? -13.504 2.385 8.7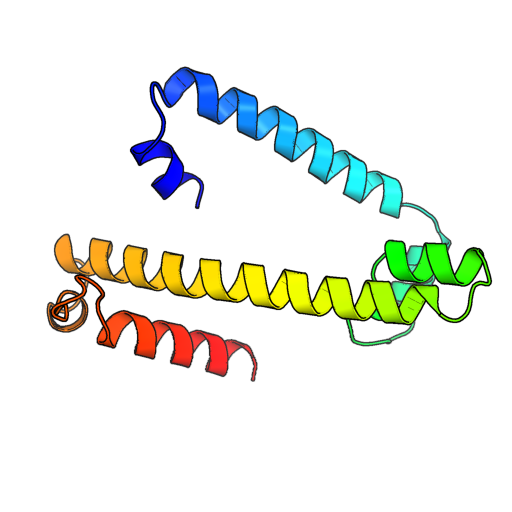69 1.00 80.00 94 LEU A CA 1
ATOM 702 C C . LEU A 1 94 ? -14.209 1.687 9.938 1.00 80.00 94 LEU A C 1
ATOM 704 O O . LEU A 1 94 ? -14.961 2.315 10.680 1.00 80.00 94 LEU A O 1
ATOM 708 N N . GLN A 1 95 ? -13.917 0.403 10.142 1.00 78.75 95 GLN A N 1
ATOM 709 C CA . GLN A 1 95 ? -14.415 -0.358 11.283 1.00 78.75 95 GLN A CA 1
ATOM 710 C C . GLN A 1 95 ? -13.847 0.152 12.618 1.00 78.75 95 GLN A C 1
ATOM 712 O O . GLN A 1 95 ? -14.602 0.272 13.579 1.00 78.75 95 GLN A O 1
ATOM 717 N N . ALA A 1 96 ? -12.554 0.482 12.686 1.00 78.88 96 ALA A N 1
ATOM 718 C CA . ALA A 1 96 ? -11.942 1.059 13.884 1.00 78.88 96 ALA A CA 1
ATOM 719 C C . ALA A 1 96 ? -12.586 2.408 14.251 1.00 78.88 96 ALA A C 1
ATOM 721 O O . ALA A 1 96 ? -12.982 2.606 15.395 1.00 78.88 96 ALA A O 1
ATOM 722 N N . MET A 1 97 ? -12.815 3.278 13.262 1.00 77.69 97 MET A N 1
ATOM 723 C CA . MET A 1 97 ? -13.509 4.557 13.468 1.00 77.69 97 MET A CA 1
ATOM 724 C C . MET A 1 97 ? -14.969 4.377 13.919 1.00 77.69 97 MET A C 1
ATOM 726 O O . MET A 1 97 ? -15.478 5.161 14.718 1.00 77.69 97 MET A O 1
ATOM 730 N N . ALA A 1 98 ? -15.654 3.335 13.438 1.00 78.88 98 ALA A N 1
ATOM 731 C CA . ALA A 1 98 ? -17.008 3.007 13.882 1.00 78.88 98 ALA A CA 1
ATOM 732 C C . ALA A 1 98 ? -17.049 2.479 15.330 1.00 78.88 98 ALA A C 1
ATOM 734 O O . ALA A 1 98 ? -18.015 2.739 16.044 1.00 78.88 98 ALA A O 1
ATOM 735 N N . LEU A 1 99 ? -16.005 1.771 15.779 1.00 77.25 99 LEU A N 1
ATOM 736 C CA . LEU A 1 99 ? -15.860 1.325 17.172 1.00 77.25 99 LEU A CA 1
ATOM 737 C C . LEU A 1 99 ? -15.556 2.485 18.128 1.00 77.25 99 LEU A C 1
ATOM 739 O O . LEU A 1 99 ? -16.063 2.495 19.245 1.00 77.25 99 LEU A O 1
ATOM 743 N N . GLU A 1 100 ? -14.796 3.483 17.675 1.00 80.69 100 GLU A N 1
ATOM 744 C CA . GLU A 1 100 ? -14.537 4.729 18.415 1.00 80.69 100 GLU A CA 1
ATOM 745 C C . GLU A 1 100 ? -15.764 5.663 18.479 1.00 80.69 100 GLU A C 1
ATOM 747 O O . GLU A 1 100 ? -15.716 6.712 19.117 1.00 80.69 100 GLU A O 1
ATOM 752 N N . GLY A 1 101 ? -16.886 5.290 17.848 1.00 74.44 101 GLY A N 1
ATOM 753 C CA . GLY A 1 101 ? -18.141 6.045 17.886 1.00 74.44 101 GLY A CA 1
ATOM 754 C C . GLY A 1 101 ? -18.206 7.230 16.918 1.00 74.44 101 GLY A C 1
ATOM 755 O O . GLY A 1 101 ? -19.189 7.967 16.938 1.00 74.44 101 GLY A O 1
ATOM 756 N N . MET A 1 102 ? -17.206 7.399 16.044 1.00 72.62 102 MET A N 1
ATOM 757 C CA . MET A 1 102 ? -17.176 8.469 15.034 1.00 72.62 102 MET A CA 1
ATOM 758 C C . MET A 1 102 ? -18.062 8.177 13.812 1.00 72.62 102 MET A C 1
ATOM 760 O O . MET A 1 102 ? -18.371 9.082 13.041 1.00 72.62 102 MET A O 1
ATOM 764 N N . LEU A 1 103 ? -18.480 6.921 13.621 1.00 71.50 103 LEU A N 1
ATOM 765 C CA . LEU A 1 103 ? -19.393 6.501 12.555 1.00 71.50 103 LEU A CA 1
ATOM 766 C C . LEU A 1 103 ? -20.577 5.696 13.103 1.00 71.50 103 LEU A C 1
ATOM 768 O O . LEU A 1 103 ? -20.522 5.123 14.190 1.00 71.50 103 LEU A O 1
ATOM 772 N N . CYS A 1 104 ? -21.651 5.616 12.308 1.00 67.69 104 CYS A N 1
ATOM 773 C CA . CYS A 1 104 ? -22.826 4.804 12.623 1.00 67.69 104 CYS A CA 1
ATOM 774 C C . CYS A 1 104 ? -22.436 3.362 12.991 1.00 67.69 104 CYS A C 1
ATOM 776 O O . CYS 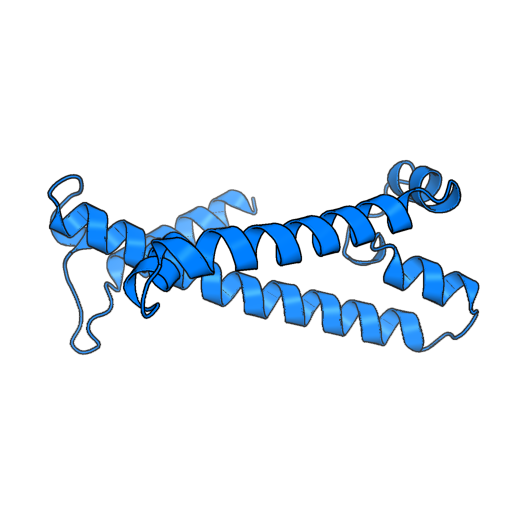A 1 104 ? -21.683 2.707 12.268 1.00 67.69 104 CYS A O 1
ATOM 778 N N . LYS A 1 105 ? -23.036 2.832 14.068 1.00 65.75 105 LYS A N 1
ATOM 779 C CA . LYS A 1 105 ? -22.782 1.476 14.606 1.00 65.75 105 LYS A CA 1
ATOM 780 C C . LYS A 1 105 ? -22.971 0.349 13.583 1.00 65.75 105 LYS A C 1
ATOM 782 O O . LYS A 1 105 ? -22.414 -0.730 13.745 1.00 65.75 105 LYS A O 1
ATOM 787 N N . VAL A 1 106 ? -23.708 0.615 12.506 1.00 67.06 106 VAL A N 1
ATOM 788 C CA . VAL A 1 106 ? -23.893 -0.291 11.366 1.00 67.06 106 VAL A CA 1
ATOM 789 C C . VAL A 1 106 ? -22.550 -0.661 10.709 1.00 67.06 106 VAL A C 1
ATOM 791 O O . VAL A 1 106 ? -22.363 -1.801 10.304 1.00 67.06 106 VAL A O 1
ATOM 794 N N . PHE A 1 107 ? -21.566 0.246 10.687 1.00 67.62 107 PHE A N 1
ATOM 795 C CA . PHE A 1 107 ? -20.220 -0.028 10.159 1.00 67.62 107 PHE A CA 1
ATOM 796 C C . PHE A 1 107 ? -19.348 -0.883 11.093 1.00 67.62 107 PHE A C 1
ATOM 798 O O . PHE A 1 107 ? -18.388 -1.513 10.640 1.00 67.62 107 PHE A O 1
ATOM 805 N N . ALA A 1 108 ? -19.691 -0.948 12.384 1.00 64.50 108 ALA A N 1
ATOM 806 C CA . ALA A 1 108 ? -19.037 -1.813 13.366 1.00 64.50 108 ALA A CA 1
ATOM 807 C C . ALA A 1 108 ? -19.625 -3.238 13.389 1.00 64.50 108 ALA A C 1
ATOM 809 O O . ALA A 1 108 ? -19.064 -4.126 14.036 1.00 64.50 108 ALA A O 1
ATOM 810 N N . MET A 1 109 ? -20.736 -3.473 12.678 1.00 64.25 109 MET A N 1
ATOM 811 C CA . MET A 1 109 ? -21.396 -4.773 12.629 1.00 64.25 109 MET A CA 1
ATOM 812 C C . MET A 1 109 ? -20.507 -5.770 11.877 1.00 64.25 109 MET A C 1
ATOM 814 O O . MET A 1 109 ? -20.242 -5.635 10.681 1.00 64.25 109 MET A O 1
ATOM 818 N N . THR A 1 110 ? -19.984 -6.743 12.616 1.00 67.56 110 THR A N 1
ATOM 819 C CA . THR A 1 110 ? -19.031 -7.740 12.124 1.00 67.56 110 THR A CA 1
ATOM 820 C C . THR A 1 110 ? -19.717 -9.072 11.890 1.00 67.56 110 THR A C 1
ATOM 822 O O . THR A 1 110 ? -20.577 -9.482 12.665 1.00 67.56 110 THR A O 1
ATOM 825 N N . ASP A 1 111 ? -19.317 -9.755 10.820 1.00 65.31 111 ASP A N 1
ATOM 826 C CA . ASP A 1 111 ? -19.716 -11.140 10.573 1.00 65.31 111 ASP A CA 1
ATOM 827 C C . ASP A 1 111 ? -18.852 -12.114 11.409 1.00 65.31 111 ASP A C 1
ATOM 829 O O . ASP A 1 111 ? -17.842 -11.714 12.001 1.00 65.31 111 ASP A O 1
ATOM 833 N N . ARG A 1 112 ? -19.191 -13.411 11.435 1.00 56.34 112 ARG A N 1
ATOM 834 C CA . ARG A 1 112 ? -18.468 -14.478 12.167 1.00 56.34 112 ARG A CA 1
ATOM 835 C C . ARG A 1 112 ? -16.962 -14.530 11.879 1.00 56.34 112 ARG A C 1
ATOM 837 O O . ARG A 1 112 ? -16.193 -14.990 12.719 1.00 56.34 112 ARG A O 1
ATOM 844 N N . HIS A 1 113 ? -16.522 -14.014 10.732 1.00 63.97 113 HIS A N 1
ATOM 845 C CA . HIS A 1 113 ? -15.110 -13.888 10.356 1.00 63.97 113 HIS A CA 1
ATOM 846 C C . HIS A 1 113 ? -14.437 -12.585 10.829 1.00 63.97 113 HIS A C 1
ATOM 848 O O . HIS A 1 113 ? -13.394 -12.198 10.300 1.00 63.97 113 HIS A O 1
ATOM 854 N N . LYS A 1 114 ? -15.014 -11.893 11.824 1.00 63.69 114 LYS A N 1
ATOM 855 C CA . LYS A 1 114 ? -14.485 -10.661 12.450 1.00 63.69 114 LYS A CA 1
ATOM 856 C C . LYS A 1 114 ? -14.238 -9.503 11.470 1.00 63.69 114 LYS A C 1
ATOM 858 O O . LYS A 1 114 ? -13.532 -8.552 11.800 1.00 6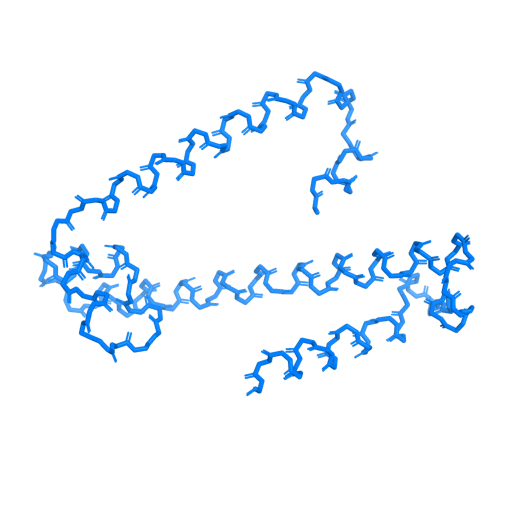3.69 114 LYS A O 1
ATOM 863 N N . THR A 1 115 ? -14.824 -9.571 10.277 1.00 64.94 115 THR A N 1
ATOM 864 C CA . THR A 1 115 ? -14.670 -8.574 9.211 1.00 64.94 115 THR A CA 1
ATOM 865 C C . THR A 1 115 ? -16.011 -7.877 8.991 1.00 64.94 115 THR A C 1
ATOM 867 O O . THR A 1 115 ? -17.045 -8.541 8.900 1.00 64.94 115 THR A O 1
ATOM 870 N N . SER A 1 116 ? -16.015 -6.540 8.949 1.00 70.62 116 SER A N 1
ATOM 871 C CA . SER A 1 116 ? -17.227 -5.757 8.673 1.00 70.62 116 SER A CA 1
ATOM 872 C C . SER A 1 116 ? -17.569 -5.807 7.181 1.00 70.62 116 SER A C 1
ATOM 874 O O . SER A 1 116 ? -16.934 -5.152 6.350 1.00 70.62 116 SER A O 1
ATOM 876 N N . TYR A 1 117 ? -18.585 -6.602 6.835 1.00 76.75 117 TYR A N 1
ATOM 877 C CA . TYR A 1 117 ? -19.070 -6.763 5.459 1.00 76.75 117 TYR A CA 1
ATOM 878 C C . TYR A 1 117 ? -19.608 -5.448 4.873 1.00 76.75 117 TYR A C 1
ATOM 880 O O . TYR A 1 117 ? -19.423 -5.156 3.690 1.00 76.75 117 TYR A O 1
ATOM 888 N N . ILE A 1 118 ? -20.228 -4.618 5.715 1.00 77.38 118 ILE A N 1
ATOM 889 C CA . ILE A 1 118 ? -20.806 -3.328 5.320 1.00 77.38 118 ILE A CA 1
ATOM 890 C C . ILE A 1 118 ? -19.694 -2.327 4.988 1.00 77.38 118 ILE A C 1
ATOM 892 O O . ILE A 1 118 ? -19.736 -1.689 3.936 1.00 77.38 118 ILE A O 1
ATOM 896 N N . SER A 1 119 ? -18.651 -2.253 5.820 1.00 77.62 119 SER A N 1
ATOM 897 C CA . SER A 1 119 ? -17.489 -1.397 5.559 1.00 77.62 119 SER A CA 1
ATOM 898 C C . SER A 1 119 ? -16.748 -1.793 4.280 1.00 77.62 119 SER A C 1
ATOM 900 O O . SER A 1 119 ? -16.307 -0.920 3.531 1.00 77.62 119 SER A O 1
ATOM 902 N N . PHE A 1 120 ? -16.651 -3.094 3.983 1.00 80.19 120 PHE A N 1
ATOM 903 C CA . PHE A 1 120 ? -16.042 -3.582 2.742 1.00 80.19 120 PHE A CA 1
ATOM 904 C C . PHE A 1 120 ? -16.845 -3.169 1.499 1.00 80.19 120 PHE A C 1
ATOM 906 O O . PHE A 1 120 ? -16.273 -2.648 0.540 1.00 80.19 120 PHE A O 1
ATOM 913 N N . LYS A 1 121 ? -18.175 -3.329 1.533 1.00 81.94 121 LYS A N 1
ATOM 914 C CA . LYS A 1 121 ? -19.065 -2.908 0.440 1.00 81.94 121 LYS A CA 1
ATOM 915 C C . LYS A 1 121 ? -18.994 -1.413 0.165 1.00 81.94 121 LYS A C 1
ATOM 917 O O . LYS A 1 121 ? -18.885 -1.021 -0.991 1.00 81.94 121 LYS A O 1
ATOM 922 N N . VAL A 1 122 ? -19.027 -0.589 1.210 1.00 83.31 122 VAL A N 1
ATOM 923 C CA . VAL A 1 122 ? -18.968 0.871 1.058 1.00 83.31 122 VAL A CA 1
ATOM 924 C C . VAL A 1 122 ? -17.610 1.320 0.526 1.00 83.31 122 VAL A C 1
ATOM 926 O O . VAL A 1 122 ? -17.564 2.134 -0.389 1.00 83.31 122 VAL A O 1
ATOM 929 N N . THR A 1 123 ? -16.512 0.741 1.018 1.00 84.06 123 THR A N 1
ATOM 930 C CA . THR A 1 123 ? -15.168 1.040 0.493 1.00 84.06 123 THR A CA 1
ATOM 931 C C . THR A 1 123 ? -15.060 0.673 -0.988 1.00 84.06 123 THR A C 1
ATOM 933 O O . THR A 1 123 ? -14.602 1.482 -1.786 1.00 84.06 123 THR A O 1
ATOM 936 N N . THR A 1 124 ? -15.561 -0.505 -1.371 1.00 84.69 124 THR A N 1
ATOM 937 C CA . THR A 1 124 ? -15.550 -0.962 -2.769 1.00 84.69 124 THR A CA 1
ATOM 938 C C . THR A 1 124 ? -16.421 -0.077 -3.663 1.00 84.69 124 THR A C 1
ATOM 940 O O . THR A 1 124 ? -16.019 0.251 -4.772 1.00 84.69 124 THR A O 1
ATOM 943 N N . ALA A 1 125 ? -17.593 0.354 -3.187 1.00 85.62 125 ALA A N 1
ATOM 944 C CA . ALA A 1 125 ? -18.469 1.257 -3.932 1.00 85.62 125 ALA A CA 1
ATOM 945 C C . ALA A 1 125 ? -17.825 2.636 -4.159 1.00 85.62 125 ALA A C 1
ATOM 947 O O . ALA A 1 125 ? -17.946 3.192 -5.246 1.00 85.62 125 ALA A O 1
ATOM 948 N N . ILE A 1 126 ? -17.114 3.167 -3.158 1.00 85.06 126 ILE A N 1
ATOM 949 C CA . ILE A 1 126 ? -16.373 4.430 -3.278 1.00 85.06 126 ILE A CA 1
ATOM 950 C C . ILE A 1 126 ? -15.205 4.286 -4.258 1.00 85.06 126 ILE A C 1
ATOM 952 O O . ILE A 1 126 ? -15.008 5.166 -5.089 1.00 85.06 126 ILE A O 1
ATOM 956 N N . ASP A 1 127 ? -14.446 3.189 -4.191 1.00 84.38 127 ASP A N 1
ATOM 957 C CA . ASP A 1 127 ? -13.341 2.952 -5.126 1.00 84.38 127 ASP A CA 1
ATOM 958 C C . ASP A 1 127 ? -13.857 2.790 -6.570 1.00 84.38 127 ASP A C 1
ATOM 960 O O . ASP A 1 127 ? -13.243 3.308 -7.499 1.00 84.38 127 ASP A O 1
ATOM 964 N N . LEU A 1 128 ? -15.020 2.153 -6.763 1.00 82.88 128 LEU A N 1
ATOM 965 C CA . LEU A 1 128 ? -15.667 2.039 -8.075 1.00 82.88 128 LEU A CA 1
ATOM 966 C C . LEU A 1 128 ? -16.150 3.400 -8.600 1.00 82.88 128 LEU A C 1
ATOM 968 O O . LEU A 1 128 ? -16.011 3.682 -9.785 1.00 82.88 128 LEU A O 1
ATOM 972 N N . LEU A 1 129 ? -16.677 4.253 -7.716 1.00 84.75 129 LEU A N 1
ATOM 973 C CA . LEU A 1 129 ? -17.066 5.621 -8.058 1.00 84.75 129 LEU A CA 1
ATOM 974 C C . LEU A 1 129 ? -15.849 6.491 -8.396 1.00 84.75 129 LEU A C 1
ATOM 976 O O . LEU A 1 129 ? -15.934 7.326 -9.280 1.00 84.75 129 LEU A O 1
ATOM 980 N N . SER A 1 130 ? -14.715 6.284 -7.721 1.00 82.44 130 SER A N 1
ATOM 981 C CA . SER A 1 130 ? -13.464 7.005 -7.992 1.00 82.44 130 SER A CA 1
ATOM 982 C C . SER A 1 130 ? -12.810 6.615 -9.319 1.00 82.44 130 SER A C 1
ATOM 984 O O . SER A 1 130 ? -11.886 7.303 -9.756 1.00 82.44 130 SER A O 1
ATOM 986 N N . PHE A 1 131 ? -13.206 5.484 -9.902 1.00 71.94 131 PHE A N 1
ATOM 987 C CA . PHE A 1 131 ? -12.716 5.033 -11.200 1.00 71.94 131 PHE A CA 1
ATOM 988 C C . PHE A 1 131 ? -13.513 5.629 -12.373 1.00 71.94 131 PHE A C 1
ATOM 990 O O . PHE A 1 131 ? -13.019 5.603 -13.500 1.00 71.94 131 PHE A O 1
ATOM 997 N N . LEU A 1 132 ? -14.724 6.137 -12.111 1.00 63.78 132 LEU A N 1
ATOM 998 C CA . LEU A 1 132 ? -15.582 6.827 -13.078 1.00 63.78 132 LEU A CA 1
ATOM 999 C C . LEU A 1 132 ? -15.170 8.300 -13.219 1.00 63.78 132 LEU A C 1
ATOM 1001 O O . LEU A 1 132 ? -15.169 8.783 -14.372 1.00 63.78 132 LEU A O 1
#

Secondary structure (DSSP, 8-state):
-HHHHHHHSSSHHHHHHHHHHHHHHHHHHHHHTT--HHHHHHHHS---SGGGSHHHHHHHHTT-TTHHHHHHHHHHHHHHHHHHHHHHHHHHHHHHHHHTTSS-GGGG---TTS--HHHHHHHHHHHHHHT-

Organism: NCBI:txid77020

Foldseek 3Di:
DLVVVCVVDDPNPPVVVVVVVVVVVVVVVLVVVCPDVVLVVVVVPPDDAPCSRPLLVVVVVVVDVVRNVVVRVVVVVVCVVVVVVVLQVQLVVQLVCVVVVVDPVLSVDADPVRGRPPSSVVSVVVVVVVVD

Sequence (132 aa):
MVSIVAGETNNPRKLIPKAFKTVSAIAVGFLVLRNDPALVEAIESSLSGASRTAWVRAMNRLDIPVLPHIVNAVTVNSIFSAGNAFVFARARLLQAMALEGMLCKVFAMTDRHKTSYISFKVTTAIDLLSFL

Radius of gyration: 20.1 Å; chains: 1; bounding box: 41×29×48 Å